Protein AF-A0A7S1DY07-F1 (afdb_monomer)

Secondary structure (DSSP, 8-state):
---TTHHHHHHHHHHHHHHHHHHHHHHHHHHHHS----HHHHHHHHHHHHTSTTEEEEEEEEEEEETTEEEEEEEEEE-TTS-HHHHHHHHHHHHHHHHT-

Solvent-accessible surface area (backbone atoms only — not comparable to full-atom values): 6024 Å² total; per-residue (Å²): 138,78,74,77,67,54,57,62,52,51,51,49,52,52,49,50,53,52,51,51,54,51,50,52,51,50,50,52,52,49,51,66,71,40,85,66,64,55,66,68,57,52,53,50,51,50,53,53,44,68,67,32,84,61,51,74,42,79,80,48,77,44,73,44,79,58,85,97,43,76,47,78,48,72,46,70,41,58,61,89,85,52,50,73,70,57,48,50,51,39,53,50,53,35,50,34,56,74,72,71,103

Sequence (101 aa):
MGFPWMDPIAGGLVGVMIAHTGAEMVWQSVSDLTDTVDEAEIQRLEAIINGVGGVEALHSVRLRKMGPYSIVDARISVGRDLSVSA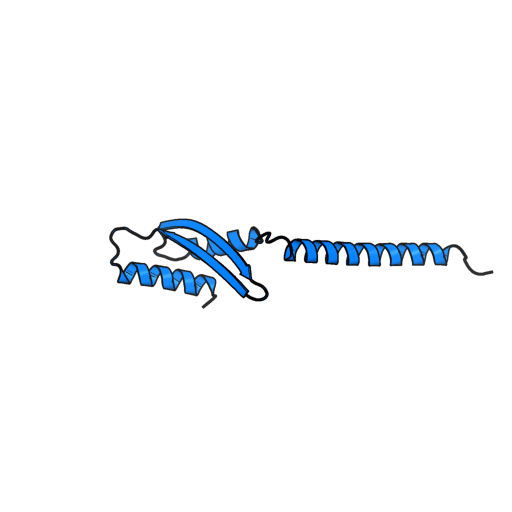ASQVAERARAAVMGE

pLDDT: mean 82.65, std 10.82, range [50.47, 95.38]

Radius of gyration: 24.09 Å; Cα contacts (8 Å, |Δi|>4): 80; chains: 1; bounding box: 65×22×67 Å

Structure (mmCIF, N/CA/C/O backbone):
data_AF-A0A7S1DY07-F1
#
_entry.id   AF-A0A7S1DY07-F1
#
loop_
_atom_site.group_PDB
_atom_site.id
_atom_site.type_symbol
_atom_site.label_atom_id
_atom_site.label_alt_id
_atom_site.label_comp_id
_atom_site.label_asym_id
_atom_site.label_entity_id
_atom_site.label_seq_id
_atom_site.pdbx_PDB_ins_code
_atom_site.Cartn_x
_atom_site.Cartn_y
_atom_site.Cartn_z
_atom_site.occupancy
_atom_site.B_iso_or_equiv
_atom_site.auth_seq_id
_atom_site.auth_comp_id
_atom_site.auth_asym_id
_atom_site.auth_atom_id
_atom_site.pdbx_PDB_model_num
ATOM 1 N N . MET A 1 1 ? 44.211 -7.948 -43.888 1.00 50.94 1 MET A N 1
ATOM 2 C CA . MET A 1 1 ? 43.201 -6.882 -44.045 1.00 50.94 1 MET A CA 1
ATOM 3 C C . MET A 1 1 ? 42.036 -7.235 -43.135 1.00 50.94 1 MET A C 1
ATOM 5 O O . MET A 1 1 ? 41.403 -8.253 -43.373 1.00 50.94 1 MET A O 1
ATOM 9 N N . GLY A 1 2 ? 41.889 -6.521 -42.015 1.00 63.88 2 GLY A N 1
ATOM 10 C CA . GLY A 1 2 ? 40.936 -6.853 -40.946 1.00 63.88 2 GLY A CA 1
ATOM 11 C C . GLY A 1 2 ? 39.504 -6.446 -41.289 1.00 63.88 2 GLY A C 1
ATOM 12 O O . GLY A 1 2 ? 39.322 -5.504 -42.052 1.00 63.88 2 GLY A O 1
ATOM 13 N N . PHE A 1 3 ? 38.525 -7.175 -40.741 1.00 65.38 3 PHE A N 1
ATOM 14 C CA . PHE A 1 3 ? 37.081 -7.029 -40.971 1.00 65.38 3 PHE A CA 1
ATOM 15 C C . PHE A 1 3 ? 36.560 -5.640 -40.535 1.00 65.38 3 PHE A C 1
ATOM 17 O O . PHE A 1 3 ? 36.256 -5.455 -39.357 1.00 65.38 3 PHE A O 1
ATOM 24 N N . PRO A 1 4 ? 36.382 -4.668 -41.453 1.00 67.00 4 PRO A N 1
ATOM 25 C CA . PRO A 1 4 ? 35.978 -3.299 -41.110 1.00 67.00 4 PRO A CA 1
ATOM 26 C C . PRO A 1 4 ? 34.502 -3.205 -40.700 1.00 67.00 4 PRO A C 1
ATOM 28 O O . PRO A 1 4 ? 34.067 -2.204 -40.146 1.00 67.00 4 PRO A O 1
ATOM 31 N N . TRP A 1 5 ? 33.718 -4.249 -40.980 1.00 70.56 5 TRP A N 1
ATOM 32 C CA . TRP A 1 5 ? 32.307 -4.352 -40.603 1.00 70.56 5 TRP A CA 1
ATOM 33 C C . TRP A 1 5 ? 32.085 -4.829 -39.167 1.00 70.56 5 TRP A C 1
ATOM 35 O O . TRP A 1 5 ? 30.965 -4.758 -38.676 1.00 70.56 5 TRP A O 1
ATOM 45 N N . MET A 1 6 ? 33.128 -5.297 -38.480 1.00 73.88 6 MET A N 1
ATOM 46 C CA . MET A 1 6 ? 32.995 -5.805 -37.113 1.00 73.88 6 MET A CA 1
ATOM 47 C C . MET A 1 6 ? 32.821 -4.670 -36.093 1.00 73.88 6 MET A C 1
ATOM 49 O O . MET A 1 6 ? 32.087 -4.817 -35.119 1.00 73.88 6 MET A O 1
ATOM 53 N N . ASP A 1 7 ? 33.431 -3.517 -36.368 1.00 78.44 7 ASP A N 1
ATOM 54 C CA . ASP A 1 7 ? 33.376 -2.313 -35.536 1.00 78.44 7 ASP A CA 1
ATOM 55 C C . ASP A 1 7 ? 31.972 -1.662 -35.480 1.00 78.44 7 ASP A C 1
ATOM 57 O O . ASP A 1 7 ? 31.449 -1.476 -34.379 1.00 78.44 7 ASP A O 1
ATOM 61 N N . PRO A 1 8 ? 31.263 -1.426 -36.607 1.00 84.00 8 PRO A N 1
ATOM 62 C CA . PRO A 1 8 ? 29.897 -0.898 -36.557 1.00 84.00 8 PRO A CA 1
ATOM 63 C C 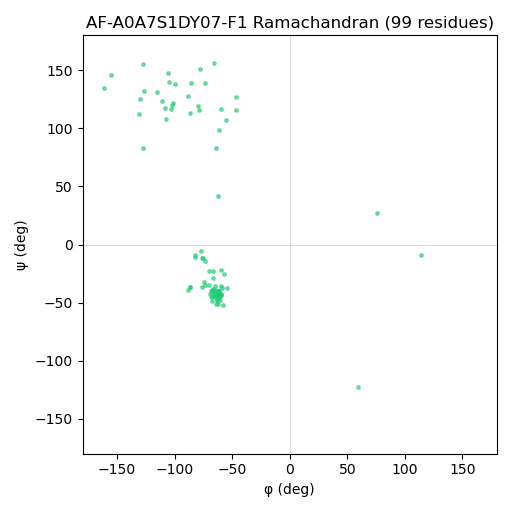. PRO A 1 8 ? 28.881 -1.874 -35.942 1.00 84.00 8 PRO A C 1
ATOM 65 O O . PRO A 1 8 ? 27.913 -1.429 -35.327 1.00 84.00 8 PRO A O 1
ATOM 68 N N . ILE A 1 9 ? 29.095 -3.192 -36.048 1.00 87.56 9 ILE A N 1
ATOM 69 C CA . ILE A 1 9 ? 28.246 -4.194 -35.376 1.00 87.56 9 ILE A CA 1
ATOM 70 C C . ILE A 1 9 ? 28.444 -4.129 -33.857 1.00 87.56 9 ILE A C 1
ATOM 72 O O . ILE A 1 9 ? 27.463 -4.111 -33.112 1.00 87.56 9 ILE A O 1
ATOM 76 N N . ALA A 1 10 ? 29.695 -4.051 -33.395 1.00 87.44 10 ALA A N 1
ATOM 77 C CA . ALA A 1 10 ? 30.006 -3.897 -31.978 1.00 87.44 10 ALA A CA 1
ATOM 78 C C . ALA A 1 10 ? 29.436 -2.583 -31.416 1.00 87.44 10 ALA A C 1
ATOM 80 O O . ALA A 1 10 ? 28.793 -2.593 -30.367 1.00 87.44 10 ALA A O 1
ATOM 81 N N . GLY A 1 11 ? 29.589 -1.473 -32.145 1.00 90.06 11 GLY A N 1
ATOM 82 C CA . GLY A 1 11 ? 29.011 -0.179 -31.779 1.00 90.06 11 GLY A CA 1
ATOM 83 C C . GLY A 1 11 ? 27.481 -0.199 -31.717 1.00 90.06 11 GLY A C 1
ATOM 84 O O . GLY A 1 11 ? 26.899 0.343 -30.780 1.00 90.06 11 GLY A O 1
ATOM 85 N N . GLY A 1 12 ? 26.822 -0.881 -32.658 1.00 93.12 12 GLY A N 1
ATOM 86 C CA . GLY A 1 12 ? 25.371 -1.076 -32.633 1.00 93.12 12 GLY A CA 1
ATOM 87 C C . GLY A 1 12 ? 24.906 -1.863 -31.406 1.00 93.12 12 GLY A C 1
ATOM 88 O O . GLY A 1 12 ? 23.953 -1.461 -30.742 1.00 93.12 12 GLY A O 1
ATOM 89 N N . LEU A 1 13 ? 25.610 -2.942 -31.058 1.00 93.12 13 LEU A N 1
ATOM 90 C CA . LEU A 1 13 ? 25.281 -3.770 -29.897 1.00 93.12 13 LEU A CA 1
ATOM 91 C C . LEU A 1 13 ? 25.458 -3.002 -28.580 1.00 93.12 13 LEU A C 1
ATOM 93 O O . LEU A 1 13 ? 24.560 -3.002 -27.740 1.00 93.12 13 LEU A O 1
ATOM 97 N N . V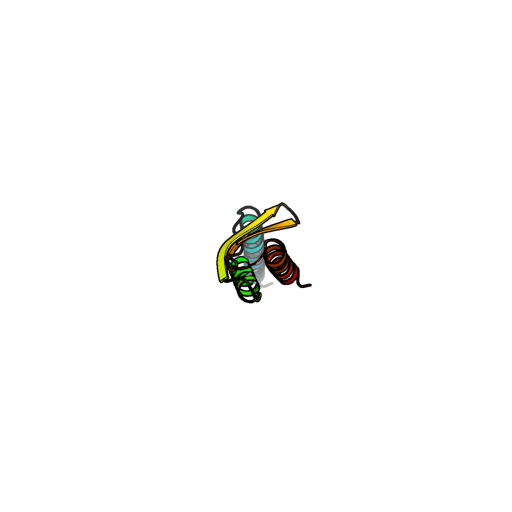AL A 1 14 ? 26.570 -2.281 -28.429 1.00 93.38 14 VAL A N 1
ATOM 98 C CA . VAL A 1 14 ? 26.816 -1.416 -27.264 1.00 93.38 14 VAL A CA 1
ATOM 99 C C . VAL A 1 14 ? 25.790 -0.282 -27.197 1.00 93.38 14 VAL A C 1
ATOM 101 O O . VAL A 1 14 ? 25.274 0.013 -26.122 1.00 93.38 14 VAL A O 1
ATOM 104 N N . GLY A 1 15 ? 25.432 0.314 -28.337 1.00 94.38 15 GLY A N 1
ATOM 105 C CA . GLY A 1 15 ? 24.393 1.339 -28.417 1.00 94.38 15 GLY A CA 1
ATOM 106 C C . GLY A 1 15 ? 23.032 0.835 -27.934 1.00 94.38 15 GLY A C 1
ATOM 107 O O . GLY A 1 15 ? 22.372 1.523 -27.160 1.00 94.38 15 GLY A O 1
ATOM 108 N N . VAL A 1 16 ? 22.641 -0.386 -28.317 1.00 95.38 16 VAL A N 1
ATOM 109 C CA . VAL A 1 16 ? 21.410 -1.029 -27.827 1.00 95.38 16 VAL A CA 1
ATOM 110 C C . VAL A 1 16 ? 21.478 -1.283 -26.321 1.00 95.38 16 VAL A C 1
ATOM 112 O O . VAL A 1 16 ? 20.506 -0.995 -25.626 1.00 95.38 16 VAL A O 1
ATOM 115 N N . MET A 1 17 ? 22.611 -1.763 -25.797 1.00 93.44 17 MET A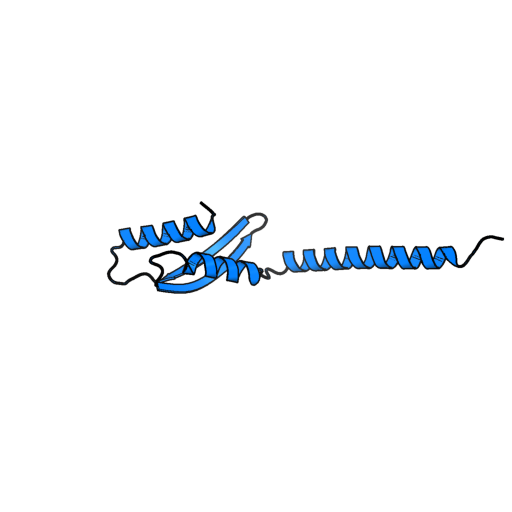 N 1
ATOM 116 C CA . MET A 1 17 ? 22.781 -1.972 -24.354 1.00 93.44 17 MET A CA 1
ATOM 117 C C . MET A 1 17 ? 22.633 -0.664 -23.569 1.00 93.44 17 MET A C 1
ATOM 119 O O . MET A 1 17 ? 21.873 -0.610 -22.607 1.00 93.44 17 MET A O 1
ATOM 123 N N . ILE A 1 18 ? 23.303 0.406 -24.010 1.00 94.56 18 ILE A N 1
ATOM 124 C CA . ILE A 1 18 ? 23.227 1.723 -23.360 1.00 94.56 18 ILE A CA 1
ATOM 125 C C . ILE A 1 18 ? 21.813 2.298 -23.465 1.00 94.56 18 ILE A C 1
ATOM 127 O O . ILE A 1 18 ? 21.303 2.830 -22.483 1.00 94.56 18 ILE A O 1
ATOM 131 N N . ALA A 1 19 ? 21.161 2.181 -24.625 1.00 94.25 19 ALA A N 1
ATOM 132 C CA . ALA A 1 19 ? 19.791 2.650 -24.810 1.00 94.25 19 ALA A CA 1
ATOM 133 C C . ALA A 1 19 ? 18.805 1.901 -23.904 1.00 94.25 19 ALA A C 1
ATOM 135 O O . ALA A 1 19 ? 17.928 2.529 -23.318 1.00 94.25 19 ALA A O 1
ATOM 136 N N . HIS A 1 20 ? 18.969 0.585 -23.750 1.00 93.06 20 HIS A N 1
ATOM 137 C CA . HIS A 1 20 ? 18.147 -0.226 -22.857 1.00 93.06 20 HIS A CA 1
ATOM 138 C C . HIS A 1 20 ? 18.334 0.180 -21.391 1.00 93.06 20 HIS A C 1
ATOM 140 O O . HIS A 1 20 ? 17.356 0.500 -20.719 1.00 93.06 20 HIS A O 1
ATOM 146 N N . THR A 1 21 ? 19.582 0.264 -20.918 1.00 92.31 21 THR A N 1
ATOM 147 C CA . THR A 1 21 ? 19.884 0.707 -19.549 1.00 92.31 21 THR A CA 1
ATOM 148 C C . THR A 1 21 ? 19.408 2.138 -19.301 1.00 92.31 21 THR A C 1
ATOM 150 O O . THR A 1 21 ? 18.807 2.420 -18.272 1.00 92.31 21 THR A O 1
ATOM 153 N N . GLY A 1 22 ? 19.618 3.050 -20.252 1.00 91.19 22 GLY A N 1
ATOM 154 C CA . GLY A 1 22 ? 19.152 4.431 -20.147 1.00 91.19 22 GLY A CA 1
ATOM 155 C C . GLY A 1 22 ? 17.628 4.533 -20.097 1.00 91.19 22 GLY A C 1
ATOM 156 O O . GLY A 1 22 ? 17.098 5.292 -19.290 1.00 91.19 22 GLY A O 1
ATOM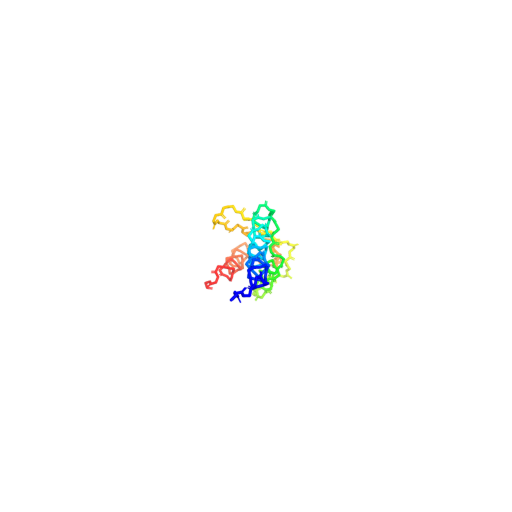 157 N N . ALA A 1 23 ? 16.916 3.747 -20.909 1.00 89.50 23 ALA A N 1
ATOM 158 C CA . ALA A 1 23 ? 15.458 3.695 -20.885 1.00 89.50 23 ALA A CA 1
ATOM 159 C C . ALA A 1 23 ? 14.932 3.166 -19.544 1.00 89.50 23 ALA A C 1
ATOM 161 O O . ALA A 1 23 ? 14.003 3.753 -18.996 1.00 89.50 23 ALA A O 1
ATOM 162 N N . GLU A 1 24 ? 15.550 2.120 -18.988 1.00 86.38 24 GLU A N 1
ATOM 163 C CA . GLU A 1 24 ? 15.203 1.590 -17.665 1.00 86.38 24 GLU A CA 1
ATOM 164 C C . GLU A 1 24 ? 15.454 2.626 -16.560 1.00 86.38 24 GLU A C 1
ATOM 166 O O . GLU A 1 24 ? 14.569 2.883 -15.748 1.00 86.38 24 GLU A O 1
ATOM 171 N N . MET A 1 25 ? 16.603 3.311 -16.581 1.00 86.69 25 MET A N 1
ATOM 172 C CA . MET A 1 25 ? 16.923 4.365 -15.611 1.00 86.69 25 MET A CA 1
ATOM 173 C C . MET A 1 25 ? 15.967 5.558 -15.702 1.00 86.69 25 MET A C 1
ATOM 175 O O . MET A 1 25 ? 15.554 6.095 -14.673 1.00 86.69 25 MET A O 1
ATOM 179 N N . VAL A 1 26 ? 15.605 5.986 -16.915 1.00 84.88 26 VAL A N 1
ATOM 180 C CA . VAL A 1 26 ? 14.633 7.068 -17.125 1.00 84.88 26 VAL A CA 1
ATOM 181 C C . VAL A 1 26 ? 13.252 6.628 -16.661 1.00 84.88 26 VAL A C 1
ATOM 183 O O . VAL A 1 26 ? 12.596 7.390 -15.960 1.00 84.88 26 VAL A O 1
ATOM 186 N N . TRP A 1 27 ? 12.824 5.407 -16.989 1.00 80.44 27 TRP A N 1
ATOM 187 C CA . TRP A 1 27 ? 11.540 4.870 -16.545 1.00 80.44 27 TRP A CA 1
ATOM 188 C C . TRP A 1 27 ? 11.463 4.782 -15.022 1.00 80.44 27 TRP A C 1
ATOM 190 O O . TRP A 1 27 ? 10.499 5.253 -14.429 1.00 80.44 27 TRP A O 1
ATOM 200 N N . GLN A 1 28 ? 12.512 4.268 -14.381 1.00 73.06 28 GLN A N 1
ATOM 201 C CA . GLN A 1 28 ? 12.612 4.197 -12.929 1.00 73.06 28 GLN A CA 1
ATOM 202 C C . GLN A 1 28 ? 12.611 5.592 -12.295 1.00 73.06 28 GLN A C 1
ATOM 204 O O . GLN A 1 28 ? 11.869 5.826 -11.351 1.00 73.06 28 GLN A O 1
ATOM 209 N N . SER A 1 29 ? 13.375 6.541 -12.840 1.00 76.62 29 SER A N 1
ATOM 210 C CA . SER A 1 29 ? 13.415 7.917 -12.326 1.00 76.62 29 SER A CA 1
ATOM 211 C C . SER A 1 29 ? 12.073 8.628 -12.498 1.00 76.62 29 SER A C 1
ATOM 213 O O . SER A 1 29 ? 11.629 9.324 -11.594 1.00 76.62 29 SER A O 1
ATOM 215 N N . VAL A 1 30 ? 11.400 8.445 -13.639 1.00 70.50 30 VAL A N 1
ATOM 216 C CA . VAL A 1 30 ? 10.057 8.988 -13.888 1.00 70.50 30 VAL A CA 1
ATOM 217 C C . VAL A 1 30 ? 9.028 8.327 -12.976 1.00 70.50 30 VAL A C 1
ATOM 219 O O . VAL A 1 30 ? 8.154 9.030 -12.484 1.00 70.50 30 VAL A O 1
ATOM 222 N N . SER A 1 31 ? 9.145 7.026 -12.709 1.00 63.59 31 SER A N 1
ATOM 223 C CA . SER A 1 31 ? 8.301 6.296 -11.755 1.00 63.59 31 SER A CA 1
ATOM 224 C C . SER A 1 31 ? 8.561 6.677 -10.295 1.00 63.59 31 SER A C 1
ATOM 226 O O . SER A 1 31 ? 7.700 6.434 -9.457 1.00 63.59 31 SER A O 1
ATOM 228 N N . ASP A 1 32 ? 9.737 7.217 -9.978 1.00 63.31 32 ASP A N 1
ATOM 229 C CA . ASP A 1 32 ? 10.085 7.716 -8.643 1.00 63.31 32 ASP A CA 1
ATOM 230 C C . ASP A 1 32 ? 9.649 9.186 -8.468 1.00 63.31 32 ASP A C 1
ATOM 232 O O . ASP A 1 32 ? 9.162 9.584 -7.414 1.00 63.31 32 ASP A O 1
ATOM 236 N N . LEU A 1 33 ? 9.763 9.989 -9.536 1.00 59.16 33 LEU A N 1
ATOM 237 C CA . LEU A 1 33 ? 9.340 11.397 -9.600 1.00 59.16 33 LEU A CA 1
ATOM 238 C C . LEU A 1 33 ? 7.824 11.563 -9.724 1.00 59.16 33 LEU A C 1
ATOM 240 O O . LEU A 1 33 ? 7.244 12.512 -9.195 1.00 59.16 33 LEU A O 1
ATOM 244 N N . THR A 1 34 ? 7.188 10.667 -10.467 1.00 55.34 34 THR A N 1
ATOM 245 C CA . THR A 1 34 ? 5.739 10.564 -10.541 1.00 55.34 34 THR A CA 1
ATOM 246 C C . THR A 1 34 ? 5.360 9.664 -9.385 1.00 55.34 34 THR A C 1
ATOM 248 O O . THR A 1 34 ? 5.712 8.494 -9.396 1.00 55.34 34 THR A O 1
ATOM 251 N N . ASP A 1 35 ? 4.663 10.202 -8.389 1.00 58.97 35 ASP A N 1
ATOM 252 C CA . ASP A 1 35 ? 4.042 9.503 -7.251 1.00 58.97 35 ASP A CA 1
ATOM 253 C C . ASP A 1 35 ? 2.960 8.498 -7.730 1.00 58.97 35 ASP A C 1
ATOM 255 O O . ASP A 1 35 ? 1.861 8.430 -7.188 1.00 58.97 35 ASP A O 1
ATOM 259 N N . THR A 1 36 ? 3.223 7.758 -8.814 1.00 56.00 36 THR A N 1
ATOM 260 C CA . THR A 1 36 ? 2.510 6.564 -9.256 1.00 56.00 36 THR A CA 1
ATOM 261 C C . THR A 1 36 ? 2.725 5.532 -8.173 1.00 56.00 36 THR A C 1
ATOM 263 O O . THR A 1 36 ? 3.660 4.733 -8.180 1.00 56.00 36 THR A O 1
ATOM 266 N N . VAL A 1 37 ? 1.884 5.653 -7.156 1.00 58.88 37 VAL A N 1
ATOM 267 C CA . VAL A 1 37 ? 1.631 4.614 -6.188 1.00 58.88 37 VAL A CA 1
ATOM 268 C C . VAL A 1 37 ? 1.420 3.332 -6.975 1.00 58.88 37 VAL A C 1
ATOM 270 O O . VAL A 1 37 ? 0.480 3.243 -7.751 1.00 58.88 37 VAL A O 1
ATOM 273 N N . ASP A 1 38 ? 2.319 2.374 -6.787 1.00 66.38 38 ASP A N 1
ATOM 274 C CA . ASP A 1 38 ? 2.270 1.096 -7.474 1.00 66.38 38 ASP A CA 1
ATOM 275 C C . ASP A 1 38 ? 0.901 0.453 -7.203 1.00 66.38 38 ASP A C 1
ATOM 277 O O . ASP A 1 38 ? 0.598 0.056 -6.072 1.00 66.38 38 ASP A O 1
ATOM 281 N N . GLU A 1 39 ? 0.019 0.419 -8.208 1.00 70.19 39 GLU A N 1
ATOM 282 C CA . GLU A 1 39 ? -1.324 -0.136 -8.045 1.00 70.19 39 GLU A CA 1
ATOM 283 C C . GLU A 1 39 ? -1.280 -1.591 -7.555 1.00 70.19 39 GLU A C 1
ATOM 285 O O . GLU A 1 39 ? -2.233 -2.052 -6.921 1.00 70.19 39 GLU A O 1
ATOM 290 N N . ALA A 1 40 ? -0.193 -2.331 -7.808 1.00 73.88 40 ALA A N 1
ATOM 291 C CA . ALA A 1 40 ? -0.018 -3.675 -7.269 1.00 73.88 40 ALA A CA 1
ATOM 292 C C . ALA A 1 40 ? 0.224 -3.658 -5.749 1.00 73.88 40 ALA A C 1
ATOM 294 O O . ALA A 1 40 ? -0.259 -4.543 -5.038 1.00 73.88 40 ALA A O 1
ATOM 295 N N . GLU A 1 41 ? 0.922 -2.644 -5.235 1.00 77.88 41 GLU A N 1
ATOM 296 C CA . GLU A 1 41 ? 1.132 -2.444 -3.800 1.00 77.88 41 GLU A CA 1
ATOM 297 C C . GLU A 1 41 ? -0.172 -2.040 -3.098 1.00 77.88 41 GLU A C 1
ATOM 299 O O . GLU A 1 41 ? -0.494 -2.604 -2.051 1.00 77.88 41 GLU A O 1
ATOM 304 N N . ILE A 1 42 ? -0.976 -1.146 -3.697 1.00 82.69 42 ILE A N 1
ATOM 305 C CA . ILE A 1 42 ? -2.318 -0.826 -3.172 1.00 82.69 42 ILE A CA 1
ATOM 306 C C . ILE A 1 42 ? -3.161 -2.097 -3.092 1.00 82.69 42 ILE A C 1
ATOM 308 O O . ILE A 1 42 ? -3.675 -2.408 -2.023 1.00 82.69 42 ILE A O 1
ATOM 312 N N . GLN A 1 43 ? -3.266 -2.861 -4.183 1.00 83.69 43 GLN A N 1
ATOM 313 C CA . GLN A 1 43 ? -4.072 -4.088 -4.212 1.00 83.69 43 GLN A CA 1
ATOM 314 C C . GLN A 1 43 ? -3.603 -5.109 -3.169 1.00 83.69 43 GLN A C 1
ATOM 316 O O . GLN A 1 43 ? -4.421 -5.778 -2.535 1.00 83.69 43 GLN A O 1
ATOM 321 N N . ARG A 1 44 ? -2.287 -5.219 -2.949 1.00 85.06 44 ARG A N 1
ATOM 322 C CA . ARG A 1 44 ? -1.729 -6.076 -1.900 1.00 85.06 44 ARG A CA 1
ATOM 323 C C . ARG A 1 44 ? -2.163 -5.603 -0.512 1.00 85.06 44 ARG A C 1
ATOM 325 O O . ARG A 1 44 ? -2.613 -6.423 0.285 1.00 85.06 44 ARG A O 1
ATOM 332 N N . LEU A 1 45 ? -2.055 -4.305 -0.228 1.00 87.44 45 LEU A N 1
ATOM 333 C CA . LEU A 1 45 ? -2.503 -3.719 1.038 1.00 87.44 45 LEU A CA 1
ATOM 334 C C . LEU A 1 45 ? -4.009 -3.906 1.243 1.00 87.44 45 LEU A C 1
ATOM 336 O O . LEU A 1 45 ? -4.436 -4.284 2.331 1.00 87.44 45 LEU A O 1
ATOM 340 N N . GLU A 1 46 ? -4.813 -3.706 0.199 1.00 88.62 46 GLU A N 1
ATOM 341 C CA . GLU A 1 46 ? -6.254 -3.939 0.243 1.00 88.62 46 GLU A CA 1
ATOM 342 C C . GLU A 1 46 ? -6.582 -5.400 0.557 1.00 88.62 46 GLU A C 1
ATOM 344 O O . GLU A 1 46 ? -7.447 -5.662 1.394 1.00 88.62 46 GLU A O 1
ATOM 349 N N . ALA A 1 47 ? -5.878 -6.356 -0.052 1.00 88.94 47 ALA A N 1
ATOM 350 C CA . ALA A 1 47 ? -6.059 -7.776 0.231 1.00 88.94 47 ALA A CA 1
ATOM 351 C C . ALA A 1 47 ? -5.703 -8.126 1.686 1.00 88.94 47 ALA A C 1
ATOM 353 O O . ALA A 1 47 ? -6.451 -8.852 2.344 1.00 88.94 47 ALA A O 1
ATOM 354 N N . ILE A 1 48 ? -4.600 -7.578 2.208 1.00 90.31 48 ILE A N 1
ATOM 355 C CA . ILE A 1 48 ? -4.175 -7.779 3.600 1.00 90.31 48 ILE A CA 1
ATOM 356 C C . ILE A 1 48 ? -5.224 -7.215 4.562 1.00 90.31 48 ILE A C 1
ATOM 358 O O . ILE A 1 48 ? -5.682 -7.925 5.454 1.00 90.31 48 ILE A O 1
ATOM 362 N N . ILE A 1 49 ? -5.647 -5.962 4.363 1.00 89.44 49 ILE A N 1
ATOM 363 C CA . ILE A 1 49 ? -6.584 -5.280 5.264 1.00 89.44 49 ILE A CA 1
ATOM 364 C C . ILE A 1 49 ? -7.965 -5.948 5.239 1.00 89.44 49 ILE A C 1
ATOM 366 O O . ILE 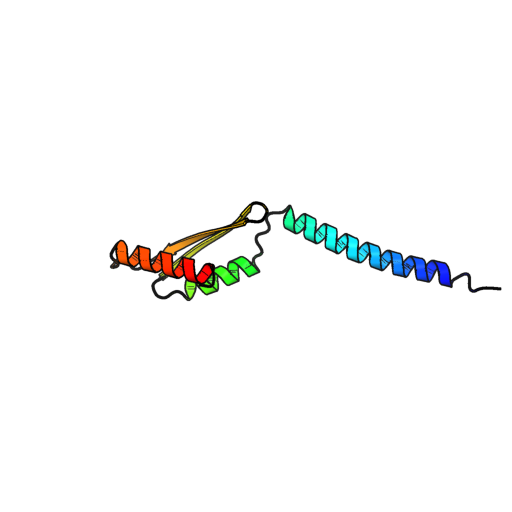A 1 49 ? -8.567 -6.127 6.296 1.00 89.44 49 ILE A O 1
ATOM 370 N N . ASN A 1 50 ? -8.454 -6.375 4.071 1.00 89.12 50 ASN A N 1
ATOM 371 C CA . ASN A 1 50 ? -9.712 -7.127 3.974 1.00 89.12 50 ASN A CA 1
ATOM 372 C C . ASN A 1 50 ? -9.630 -8.522 4.621 1.00 89.12 50 ASN A C 1
ATOM 374 O O . ASN A 1 50 ? -10.654 -9.074 5.015 1.00 89.12 50 ASN A O 1
ATOM 378 N N . GLY A 1 51 ? -8.430 -9.094 4.757 1.00 87.38 51 GLY A N 1
ATOM 379 C CA . GLY A 1 51 ? -8.212 -10.354 5.471 1.00 87.38 51 GLY A CA 1
ATOM 380 C C . GLY A 1 51 ? -8.270 -10.228 6.999 1.00 87.38 51 GLY A C 1
ATOM 381 O O . GLY A 1 51 ? -8.329 -11.241 7.700 1.00 87.38 51 GLY A O 1
ATOM 382 N N . VAL A 1 52 ? -8.263 -9.008 7.545 1.00 89.62 52 VAL A N 1
ATOM 383 C CA . VAL A 1 52 ? -8.236 -8.774 8.993 1.00 89.62 52 VAL A CA 1
ATOM 384 C C . VAL A 1 52 ? -9.634 -8.958 9.581 1.00 89.62 52 VAL A C 1
ATOM 386 O O . VAL A 1 52 ? -10.560 -8.186 9.330 1.00 89.62 52 VAL A O 1
ATOM 389 N N . GLY A 1 53 ? -9.785 -9.967 10.441 1.00 86.31 53 GLY A N 1
ATOM 390 C CA . GLY A 1 53 ? -11.063 -10.271 11.086 1.00 86.31 53 GLY A CA 1
ATOM 391 C C . GLY A 1 53 ? -11.596 -9.105 11.928 1.00 86.31 53 GLY A C 1
ATOM 392 O O . GLY A 1 53 ? -10.994 -8.742 12.941 1.00 86.31 53 GLY A O 1
ATOM 393 N N . GLY A 1 54 ? -12.753 -8.564 11.545 1.00 84.62 54 GLY A N 1
ATOM 394 C CA . GLY A 1 54 ? -13.401 -7.413 12.189 1.00 84.62 54 GLY A CA 1
ATOM 395 C C . GLY A 1 54 ? -13.468 -6.158 11.314 1.00 84.62 54 GLY A C 1
ATOM 396 O O . GLY A 1 54 ? -14.159 -5.212 11.690 1.00 84.62 54 GLY A O 1
ATOM 397 N N . VAL A 1 55 ? -12.796 -6.153 10.159 1.00 88.94 55 VAL A N 1
ATOM 398 C CA . VAL A 1 55 ? -13.004 -5.155 9.102 1.00 88.94 55 VAL A CA 1
ATOM 399 C C . VAL A 1 55 ? -14.254 -5.545 8.310 1.00 88.94 55 VAL A C 1
ATOM 401 O O . VAL A 1 55 ? -14.311 -6.629 7.740 1.00 88.94 55 VAL A O 1
ATOM 404 N N . GLU A 1 56 ? -15.271 -4.682 8.293 1.00 88.62 56 GLU A N 1
ATOM 405 C CA . GLU A 1 56 ? -16.497 -4.904 7.509 1.00 88.62 56 GLU A CA 1
ATOM 406 C C . GLU A 1 56 ? -16.363 -4.395 6.074 1.00 88.62 56 GLU A C 1
ATOM 408 O O . GLU A 1 56 ? -16.897 -4.996 5.146 1.00 88.62 56 GLU A O 1
ATOM 413 N N . ALA A 1 57 ? -15.666 -3.272 5.888 1.00 85.56 57 ALA A N 1
ATOM 414 C CA . ALA A 1 57 ? -15.405 -2.709 4.570 1.00 85.56 57 ALA A CA 1
ATOM 415 C C . ALA A 1 57 ? -14.154 -1.831 4.576 1.00 85.56 57 ALA A C 1
ATOM 417 O O . ALA A 1 57 ? -13.887 -1.109 5.539 1.00 85.56 57 ALA A O 1
ATOM 418 N N . LEU A 1 58 ? -13.429 -1.838 3.463 1.00 88.00 58 LEU A N 1
ATOM 419 C CA . LEU A 1 58 ? -12.332 -0.921 3.182 1.00 88.00 58 LEU A CA 1
ATOM 420 C C . LEU A 1 58 ? -12.818 0.142 2.192 1.00 88.00 58 LEU A C 1
ATOM 422 O O . LEU A 1 58 ? -13.215 -0.184 1.079 1.00 88.00 58 LEU A O 1
ATOM 426 N N . HIS A 1 59 ? -12.833 1.410 2.606 1.00 85.12 59 HIS A N 1
ATOM 427 C CA . HIS A 1 59 ? -13.341 2.506 1.770 1.00 85.12 59 HIS A CA 1
ATOM 428 C C . HIS A 1 59 ? -12.274 3.109 0.862 1.00 85.12 59 HIS A C 1
ATOM 430 O O . HIS A 1 59 ? -12.571 3.520 -0.257 1.00 85.12 59 HIS A O 1
ATOM 436 N N . SER A 1 60 ? -11.057 3.248 1.378 1.00 83.50 60 SER A N 1
ATOM 437 C CA . SER A 1 60 ? -9.951 3.854 0.647 1.00 83.50 60 SER A CA 1
ATOM 438 C C . SER A 1 60 ? -8.629 3.472 1.289 1.00 83.50 60 SER A C 1
ATOM 440 O O . SER A 1 60 ? -8.487 3.605 2.509 1.00 83.50 60 SER A O 1
ATOM 442 N N . VAL A 1 61 ? -7.661 3.084 0.463 1.00 85.88 61 VAL A N 1
ATOM 443 C CA . VAL A 1 61 ? -6.246 2.986 0.827 1.00 85.88 61 VAL A CA 1
ATOM 444 C C . VAL A 1 61 ? -5.481 4.006 0.006 1.00 85.88 61 VAL A C 1
ATOM 446 O O . VAL A 1 61 ? -5.659 4.110 -1.205 1.00 85.88 61 VAL A O 1
ATOM 449 N N . ARG A 1 62 ? -4.631 4.782 0.671 1.00 83.00 62 ARG A N 1
ATOM 450 C CA . ARG A 1 62 ? -3.755 5.750 0.033 1.00 83.00 62 ARG A CA 1
ATOM 451 C C . ARG A 1 62 ? -2.342 5.562 0.548 1.00 83.00 62 ARG A C 1
ATOM 453 O O . ARG A 1 62 ? -2.055 5.855 1.706 1.00 83.00 62 ARG A O 1
ATOM 460 N N . LEU A 1 63 ? -1.464 5.107 -0.331 1.00 81.88 63 LEU A N 1
ATOM 461 C CA . LEU A 1 63 ? -0.031 5.116 -0.090 1.00 81.88 63 LEU A CA 1
ATOM 462 C C . LEU A 1 63 ? 0.516 6.484 -0.503 1.00 81.88 63 LEU A C 1
ATOM 464 O O . LEU A 1 63 ? 0.093 7.039 -1.513 1.00 81.88 63 LEU A O 1
ATOM 468 N N . ARG A 1 64 ? 1.428 7.047 0.281 1.00 77.88 64 ARG A N 1
ATOM 469 C CA . ARG A 1 64 ? 2.195 8.238 -0.094 1.00 77.88 64 ARG A CA 1
ATOM 470 C C . ARG A 1 64 ? 3.662 7.952 0.153 1.00 77.88 64 ARG A C 1
ATOM 472 O O . ARG A 1 64 ? 4.020 7.597 1.279 1.00 77.88 64 ARG A O 1
ATOM 479 N N . LYS A 1 65 ? 4.502 8.119 -0.865 1.00 72.38 65 LYS A N 1
ATOM 480 C CA . LYS A 1 65 ? 5.951 8.003 -0.702 1.00 72.38 65 LYS A CA 1
ATOM 481 C C . LYS A 1 65 ? 6.518 9.366 -0.313 1.00 72.38 65 LYS A C 1
ATOM 483 O O . LYS A 1 65 ? 6.231 10.386 -0.924 1.00 72.38 65 LYS A O 1
ATOM 488 N N . MET A 1 66 ? 7.292 9.392 0.762 1.00 73.06 66 MET A N 1
ATOM 489 C CA . MET A 1 66 ? 7.971 10.574 1.289 1.00 73.06 66 MET A CA 1
ATOM 490 C C . MET A 1 66 ? 9.451 10.224 1.445 1.00 73.06 66 MET A C 1
ATOM 492 O O . MET A 1 66 ? 9.910 9.824 2.519 1.00 73.06 66 MET A O 1
ATOM 496 N N . GLY A 1 67 ? 10.192 10.328 0.340 1.00 74.00 67 GLY A N 1
ATOM 497 C CA . GLY A 1 67 ? 11.589 9.900 0.268 1.00 74.00 67 GLY A CA 1
ATOM 498 C C . GLY A 1 67 ? 11.727 8.403 0.589 1.00 74.00 67 GLY A C 1
ATOM 499 O O . GLY A 1 67 ? 11.072 7.596 -0.064 1.00 74.00 67 GLY A O 1
ATOM 500 N N . PRO A 1 68 ? 12.531 8.005 1.595 1.00 73.62 68 PRO A N 1
ATOM 501 C CA . PRO A 1 68 ? 12.702 6.595 1.953 1.00 73.62 68 PRO A CA 1
ATOM 502 C C . PRO A 1 68 ? 11.525 6.004 2.750 1.00 73.62 68 PRO A C 1
ATOM 504 O O . PRO A 1 68 ? 11.531 4.810 3.040 1.00 73.62 68 PRO A O 1
ATOM 507 N N . TYR A 1 69 ? 10.533 6.812 3.141 1.00 72.75 69 TYR A N 1
ATOM 508 C CA . TYR A 1 69 ? 9.399 6.364 3.948 1.00 72.75 69 TYR A CA 1
ATOM 509 C C . TYR A 1 69 ? 8.134 6.237 3.103 1.00 72.75 69 TYR A C 1
ATOM 511 O O . TYR A 1 69 ? 7.834 7.104 2.285 1.00 72.75 69 TYR A O 1
ATOM 519 N N . SER A 1 70 ? 7.350 5.191 3.359 1.00 78.19 70 SER A N 1
ATOM 520 C CA . SER A 1 70 ? 6.012 5.031 2.786 1.00 78.19 70 SER A CA 1
ATOM 521 C C . SER A 1 70 ? 4.966 5.189 3.883 1.00 78.19 70 SER A C 1
ATOM 523 O O . SER A 1 70 ? 5.004 4.493 4.894 1.00 78.19 70 SER A O 1
ATOM 525 N N . ILE A 1 71 ? 4.041 6.127 3.697 1.00 83.12 71 ILE A N 1
ATOM 526 C CA . ILE A 1 71 ? 2.930 6.383 4.614 1.00 83.12 71 ILE A CA 1
ATOM 527 C C . ILE A 1 71 ? 1.679 5.741 4.023 1.00 83.12 71 ILE A C 1
ATOM 529 O O . ILE A 1 71 ? 1.269 6.091 2.918 1.00 83.12 71 ILE A O 1
ATOM 533 N N . VAL A 1 72 ? 1.062 4.831 4.772 1.00 86.69 72 VAL A N 1
ATOM 534 C CA . VAL A 1 72 ? -0.201 4.181 4.404 1.00 86.69 72 VAL A CA 1
ATOM 535 C C . VAL A 1 72 ? -1.334 4.833 5.195 1.00 86.69 72 VAL A C 1
ATOM 537 O O . VAL A 1 72 ? -1.330 4.802 6.423 1.00 86.69 72 VAL A O 1
ATOM 540 N N . ASP A 1 73 ? -2.310 5.411 4.501 1.00 88.50 73 ASP A N 1
ATOM 541 C CA . ASP A 1 73 ? -3.574 5.885 5.073 1.00 88.50 73 ASP A CA 1
ATOM 542 C C . ASP A 1 73 ? -4.696 4.950 4.614 1.00 88.50 73 ASP A C 1
ATOM 544 O O . ASP A 1 73 ? -4.948 4.822 3.417 1.00 88.50 73 ASP A O 1
ATOM 548 N N . ALA A 1 74 ? -5.350 4.264 5.549 1.00 88.69 74 ALA A N 1
ATOM 549 C CA . ALA A 1 74 ? -6.434 3.335 5.249 1.00 88.69 74 ALA A CA 1
ATOM 550 C C . ALA A 1 74 ? -7.677 3.689 6.063 1.00 88.69 74 ALA A C 1
ATOM 552 O O . ALA A 1 74 ? -7.613 3.875 7.279 1.00 88.69 74 ALA A O 1
ATOM 553 N N . ARG A 1 75 ? -8.830 3.750 5.394 1.00 89.19 75 ARG A N 1
ATOM 554 C CA . ARG A 1 75 ? -10.125 3.971 6.039 1.00 89.19 75 ARG A CA 1
ATOM 555 C C . ARG A 1 75 ? -10.935 2.685 6.027 1.00 89.19 75 ARG A C 1
ATOM 557 O O . ARG A 1 75 ? -11.459 2.293 4.985 1.00 89.19 75 ARG A O 1
ATOM 564 N N . ILE A 1 76 ? -11.061 2.077 7.200 1.00 91.06 76 ILE A N 1
ATOM 565 C CA . ILE A 1 76 ? -11.853 0.868 7.425 1.00 91.06 76 ILE A CA 1
ATOM 566 C C . ILE A 1 76 ? -13.154 1.185 8.161 1.00 91.06 76 ILE A C 1
ATOM 568 O O . ILE A 1 76 ? -13.208 2.079 9.007 1.00 91.06 76 ILE A O 1
ATOM 572 N N . SER A 1 77 ? -14.187 0.417 7.847 1.00 89.56 77 SER A N 1
ATOM 573 C CA . SER A 1 77 ? -15.444 0.352 8.582 1.00 89.56 77 SER A CA 1
ATOM 574 C C . SER A 1 77 ? -15.434 -0.879 9.477 1.00 89.56 77 SER A C 1
ATOM 576 O O . SER A 1 77 ? -14.984 -1.953 9.074 1.00 89.56 77 SER A O 1
ATOM 578 N N . VAL A 1 78 ? -15.924 -0.707 10.698 1.00 90.56 78 VAL A N 1
ATOM 579 C CA . VAL A 1 78 ? -16.033 -1.755 11.714 1.00 90.56 78 VAL A CA 1
ATOM 580 C C . VAL A 1 78 ? -17.468 -1.801 12.230 1.00 90.56 78 VAL A C 1
ATOM 582 O O . VAL A 1 78 ? -18.165 -0.782 12.196 1.00 90.56 78 VAL A O 1
ATOM 585 N N . GLY A 1 79 ? -17.870 -2.962 12.754 1.00 89.69 79 GLY A N 1
ATOM 586 C CA . GLY A 1 79 ? -19.217 -3.200 13.277 1.00 89.69 79 GLY A CA 1
ATOM 587 C C . GLY A 1 79 ? -19.704 -2.082 14.194 1.00 89.69 79 GLY A C 1
ATOM 588 O O . GLY A 1 79 ? -19.043 -1.757 15.180 1.00 89.69 79 GLY A O 1
ATOM 589 N N . ARG A 1 80 ? -20.892 -1.524 13.916 1.00 85.50 80 ARG A N 1
ATOM 590 C CA . ARG A 1 80 ? -21.503 -0.460 14.748 1.00 85.50 80 ARG A CA 1
ATOM 591 C C . ARG A 1 80 ? -21.758 -0.878 16.199 1.00 85.50 80 ARG A C 1
ATOM 593 O O . ARG A 1 80 ? -21.901 -0.006 17.048 1.00 85.50 80 ARG A O 1
ATOM 600 N N . ASP A 1 81 ? -21.846 -2.179 16.460 1.00 89.81 81 ASP A N 1
ATOM 601 C CA . ASP A 1 81 ? -22.072 -2.745 17.796 1.00 89.81 81 ASP A CA 1
ATOM 602 C C . ASP A 1 81 ? -20.779 -2.845 18.632 1.00 89.81 81 ASP A C 1
ATOM 604 O O . ASP A 1 81 ? -20.811 -3.115 19.830 1.00 89.81 81 ASP A O 1
ATOM 608 N N . LEU A 1 82 ? -19.613 -2.606 18.020 1.00 88.50 82 LEU A N 1
ATOM 609 C CA . LEU A 1 82 ? -18.334 -2.680 18.717 1.00 88.50 82 LEU A CA 1
ATOM 610 C C . LEU A 1 82 ? -18.135 -1.483 19.647 1.00 88.50 82 LEU A C 1
ATOM 612 O O . LEU A 1 82 ? -18.373 -0.325 19.299 1.00 88.50 82 LEU A O 1
ATOM 616 N N . SER A 1 83 ? -17.591 -1.761 20.830 1.00 92.25 83 SER A N 1
ATOM 617 C CA . SER A 1 83 ? -17.089 -0.710 21.710 1.00 92.25 83 SER A CA 1
ATOM 618 C C . SER A 1 83 ? -15.888 0.001 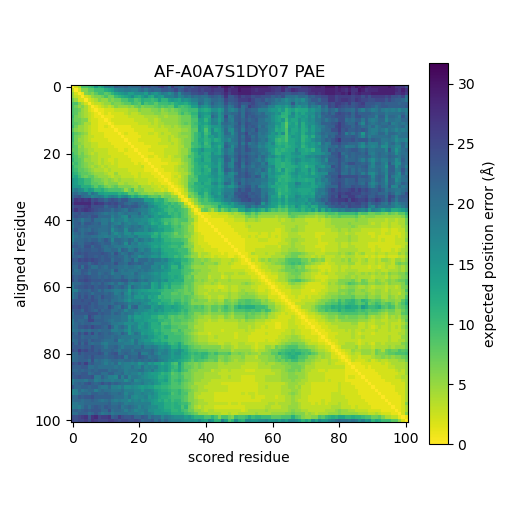21.077 1.00 92.25 83 SER A C 1
ATOM 620 O O . SER A 1 83 ? -15.147 -0.578 20.281 1.00 92.25 83 SER A O 1
ATOM 622 N N . VAL A 1 84 ? -15.630 1.246 21.490 1.00 90.62 84 VAL A N 1
ATOM 623 C CA . VAL A 1 84 ? -14.473 2.034 21.017 1.00 90.62 84 VAL A CA 1
ATOM 624 C C . VAL A 1 84 ? -13.150 1.282 21.222 1.00 90.62 84 VAL A C 1
ATOM 626 O O . VAL A 1 84 ? -12.269 1.319 20.367 1.00 90.62 84 VAL A O 1
ATOM 629 N N . SER A 1 85 ? -13.019 0.547 22.331 1.00 91.44 85 SER A N 1
ATOM 630 C CA . SER A 1 85 ? -11.834 -0.272 22.607 1.00 91.44 85 SER A CA 1
ATOM 631 C C . SER A 1 85 ? -11.705 -1.453 21.639 1.00 91.44 85 SER A C 1
ATOM 633 O O . SER A 1 85 ? -10.606 -1.732 21.160 1.00 91.44 85 SER A O 1
ATOM 635 N N . ALA A 1 86 ? -12.812 -2.122 21.308 1.00 90.44 86 ALA A N 1
ATOM 636 C CA . ALA A 1 86 ? -12.805 -3.222 20.350 1.00 90.44 86 ALA A CA 1
ATOM 637 C C . ALA A 1 86 ? -12.513 -2.729 18.923 1.00 90.44 86 ALA A C 1
ATOM 639 O O . ALA A 1 86 ? -11.712 -3.339 18.218 1.00 90.44 86 ALA A O 1
ATOM 640 N N . ALA A 1 87 ? -13.076 -1.585 18.525 1.00 90.25 87 ALA A N 1
ATOM 641 C CA . ALA A 1 87 ? -12.764 -0.930 17.255 1.00 90.25 87 ALA A CA 1
ATOM 642 C C . ALA A 1 87 ? -11.272 -0.565 17.145 1.00 90.25 87 ALA A C 1
ATOM 644 O O . ALA A 1 87 ? -10.643 -0.843 16.125 1.00 90.25 87 ALA A O 1
ATOM 645 N N . SER A 1 88 ? -10.681 -0.018 18.214 1.00 90.94 88 SER A N 1
ATOM 646 C CA . SER A 1 88 ? -9.245 0.290 18.265 1.00 90.94 88 SER A CA 1
ATOM 647 C C . SER A 1 88 ? -8.376 -0.966 18.117 1.00 90.94 88 SER A C 1
ATOM 649 O O . SER A 1 88 ? -7.406 -0.963 17.367 1.00 90.94 88 SER A O 1
ATOM 651 N N . GLN A 1 89 ? -8.763 -2.086 18.740 1.00 92.81 89 GLN A N 1
ATOM 652 C CA . GLN A 1 89 ? -8.061 -3.364 18.563 1.00 92.81 89 GLN A CA 1
ATOM 653 C C . GLN A 1 89 ? -8.149 -3.906 17.131 1.00 92.81 89 GLN A C 1
ATOM 655 O O . GLN A 1 89 ? -7.202 -4.526 16.655 1.00 92.81 89 GLN A O 1
ATOM 660 N N . VAL A 1 90 ? -9.271 -3.711 16.429 1.00 90.88 90 VAL A N 1
ATOM 661 C CA . VAL A 1 90 ? -9.373 -4.064 15.000 1.00 90.88 90 VAL A CA 1
ATOM 662 C C . VAL A 1 90 ? -8.422 -3.198 14.173 1.00 90.88 90 VAL A C 1
ATOM 664 O O . VAL A 1 90 ? -7.701 -3.731 13.334 1.00 90.88 90 VAL A O 1
ATOM 667 N N . ALA A 1 91 ? -8.380 -1.891 14.440 1.00 89.25 91 ALA A N 1
ATOM 668 C CA . ALA A 1 91 ? -7.480 -0.972 13.750 1.00 89.25 91 ALA A CA 1
ATOM 669 C C . ALA A 1 91 ? -6.002 -1.327 13.982 1.00 89.25 91 ALA A C 1
ATOM 671 O O . ALA A 1 91 ? -5.229 -1.361 13.028 1.00 89.25 91 ALA A O 1
ATOM 672 N N . GLU A 1 92 ? -5.620 -1.666 15.215 1.00 91.31 92 GLU A N 1
ATOM 673 C CA . GLU A 1 92 ? -4.247 -2.070 15.529 1.00 91.31 92 GLU A CA 1
ATOM 674 C C . GLU A 1 92 ? -3.886 -3.413 14.880 1.00 91.31 92 GLU A C 1
ATOM 676 O O . GLU A 1 92 ? -2.801 -3.552 14.328 1.00 91.31 92 GLU A O 1
ATOM 681 N N . ARG A 1 93 ? -4.812 -4.382 14.838 1.00 91.56 93 ARG A N 1
ATOM 682 C CA . ARG A 1 93 ? -4.595 -5.639 14.098 1.00 91.56 93 ARG A CA 1
ATOM 683 C C . ARG A 1 93 ? -4.419 -5.405 12.600 1.00 91.56 93 ARG A C 1
ATOM 685 O O . ARG A 1 93 ? -3.564 -6.036 11.988 1.00 91.56 93 ARG A O 1
ATOM 692 N N . ALA A 1 94 ? -5.197 -4.496 12.011 1.00 90.75 94 ALA A N 1
ATOM 693 C CA . ALA A 1 94 ? -5.039 -4.136 10.605 1.00 90.75 94 ALA A CA 1
ATOM 694 C C . ALA A 1 94 ? -3.691 -3.456 10.343 1.00 90.75 94 ALA A C 1
ATOM 696 O O . ALA A 1 94 ? -3.032 -3.744 9.346 1.00 90.75 94 ALA A O 1
ATOM 697 N N . ARG A 1 95 ? -3.251 -2.602 11.269 1.00 90.06 95 ARG A N 1
ATOM 698 C CA . ARG A 1 95 ? -1.939 -1.962 11.225 1.00 90.06 95 ARG A CA 1
ATOM 699 C C . ARG A 1 95 ? -0.796 -2.977 11.326 1.00 90.06 95 ARG A C 1
ATOM 701 O O . ARG A 1 95 ? 0.110 -2.918 10.499 1.00 90.06 95 ARG A O 1
ATOM 708 N N . ALA A 1 96 ? -0.854 -3.905 12.281 1.00 90.69 96 ALA A N 1
ATOM 709 C CA . ALA A 1 96 ? 0.144 -4.962 12.453 1.00 90.69 96 ALA A CA 1
ATOM 710 C C . ALA A 1 96 ? 0.250 -5.851 11.201 1.00 90.69 96 ALA A C 1
ATOM 712 O O . ALA A 1 96 ? 1.345 -6.081 10.693 1.00 90.69 96 ALA A O 1
ATOM 713 N N . ALA A 1 97 ? -0.893 -6.230 10.615 1.00 89.00 97 ALA A N 1
ATOM 714 C CA . ALA A 1 97 ? -0.934 -7.012 9.380 1.00 89.00 97 ALA A CA 1
ATOM 715 C C . ALA A 1 97 ? -0.250 -6.302 8.195 1.00 89.00 97 ALA A C 1
ATOM 717 O O . ALA A 1 97 ? 0.393 -6.951 7.374 1.00 89.00 97 ALA A O 1
ATOM 718 N N . VAL A 1 98 ? -0.359 -4.970 8.112 1.00 87.25 98 VAL A N 1
ATOM 719 C CA . VAL A 1 98 ? 0.325 -4.163 7.086 1.00 87.25 98 VAL A CA 1
ATOM 720 C C . VAL A 1 98 ? 1.829 -4.042 7.356 1.00 87.25 98 VAL A C 1
ATOM 722 O O . VAL A 1 98 ? 2.607 -4.022 6.405 1.00 87.25 98 VAL A O 1
ATOM 725 N N . MET A 1 99 ? 2.256 -3.983 8.622 1.00 85.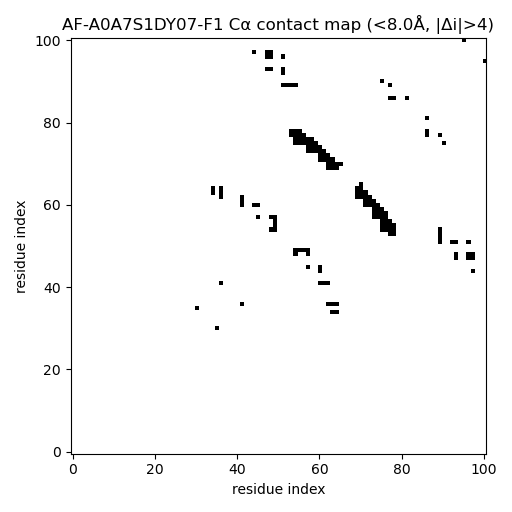19 99 MET A N 1
ATOM 726 C CA . MET A 1 99 ? 3.684 -3.968 8.977 1.00 85.19 99 MET A CA 1
ATOM 727 C C . MET A 1 99 ? 4.358 -5.345 8.871 1.00 85.19 99 MET A C 1
ATOM 729 O O . MET A 1 99 ? 5.585 -5.412 8.882 1.00 85.19 99 MET A O 1
ATOM 733 N N . GLY A 1 100 ? 3.578 -6.420 8.709 1.00 77.19 100 GLY A N 1
ATOM 734 C CA . GLY A 1 100 ? 4.087 -7.790 8.643 1.00 77.19 100 GLY A CA 1
ATOM 735 C C . GLY A 1 100 ? 4.500 -8.352 10.005 1.00 77.19 100 GLY A C 1
ATOM 736 O O . GLY A 1 100 ? 5.390 -9.202 10.052 1.00 77.19 100 GLY A O 1
ATOM 737 N N . GLU A 1 101 ? 3.886 -7.855 11.085 1.00 50.47 101 GLU A N 1
ATOM 738 C CA . GLU A 1 101 ? 4.053 -8.355 12.460 1.00 50.47 101 GLU A CA 1
ATOM 739 C C . GLU A 1 101 ? 3.089 -9.502 12.801 1.00 50.47 101 GLU A C 1
ATOM 741 O O . GLU A 1 101 ? 1.956 -9.530 12.258 1.00 50.47 101 GLU A O 1
#

Nearest PDB structures (foldseek):
  6h5u-assembly2_B  TM=9.325E-01  e=6.097E-04  Magnetospirillum gryphiswaldense
  6h5k-assembly1_A-2  TM=9.283E-01  e=7.947E-04  Magnetospirillum gryphiswaldense
  3w65-assembly1_A-2  TM=9.288E-01  e=7.947E-04  Magnetospirillum gryphiswaldense MSR-1
  5hsp-assembly1_A-2  TM=9.487E-01  e=1.183E-03  Magnetospirillum gryphiswaldense
  6h9p-assembly2_B  TM=9.260E-01  e=1.183E-03  Magnetospirillum gryphiswaldense MSR-1

Foldseek 3Di:
DDDPVVVVVVVVVVVVVCVVVVVVVVVVVVCVVPQPPPVVLVVVLLVLLVPQPFFPDWDDWDWGDDDPDIDIDTDTDGDPPDDPVRVVVSVVSSVCSSVVD

InterPro domains:
  IPR027469 Cation efflux transmembrane domain superfamily [SSF161111] (2-35)
  IPR027470 Cation efflux protein, cytoplasmic domain [PF16916] (38-99)
  IPR036837 Cation efflux protein, cytoplasmic domain superfamily [G3DSA:3.30.70.1350] (36-101)
  IPR036837 Catio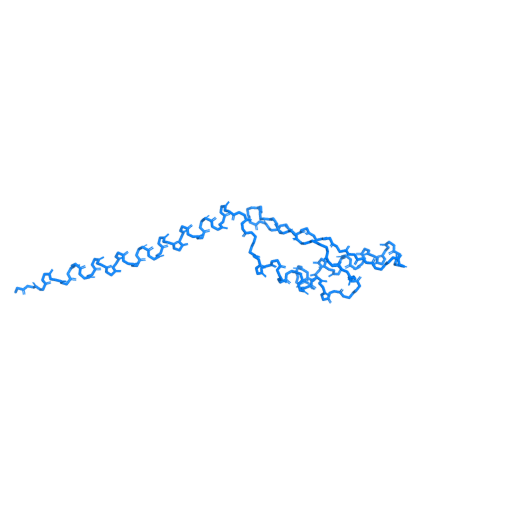n efflux protein, cytoplasmic domain superfamily [SSF160240] (37-99)
  IPR050291 Cation-efflux pump FieF-like [PTHR43840] (2-96)

Mean predicted aligned error: 11.1 Å

Organism: Hemiselmis andersenii (NCBI:txid464988)